Protein AF-A0A921LNQ7-F1 (afdb_monomer_lite)

Structure (mmCIF, N/CA/C/O backbone):
data_AF-A0A921LNQ7-F1
#
_entry.id   AF-A0A921LNQ7-F1
#
loop_
_atom_site.group_PDB
_atom_site.id
_atom_site.type_symbol
_atom_site.label_atom_id
_atom_site.label_alt_id
_atom_site.label_comp_id
_atom_site.label_asym_id
_atom_site.label_entity_id
_atom_site.label_seq_id
_atom_site.pdbx_PDB_ins_code
_atom_site.Cartn_x
_atom_site.Cartn_y
_atom_site.Cartn_z
_atom_site.occupancy
_atom_site.B_iso_or_equiv
_atom_site.auth_seq_id
_atom_site.auth_comp_id
_atom_site.auth_asym_id
_atom_site.auth_atom_id
_atom_site.pdbx_PDB_model_num
ATOM 1 N N . MET A 1 1 ? -36.466 9.152 52.713 1.00 54.81 1 MET A N 1
ATOM 2 C CA . MET A 1 1 ? -35.507 8.172 52.145 1.00 54.81 1 MET A CA 1
ATOM 3 C C . MET A 1 1 ? -34.593 7.676 53.253 1.00 54.81 1 MET A C 1
ATOM 5 O O . MET A 1 1 ? -34.079 8.506 53.996 1.00 54.81 1 MET A O 1
ATOM 9 N N . LYS A 1 2 ? -34.436 6.355 53.410 1.00 67.19 2 LYS A N 1
ATOM 10 C CA . LYS A 1 2 ? -33.646 5.758 54.504 1.00 67.19 2 LYS A CA 1
ATOM 11 C C . LYS A 1 2 ? -32.152 6.048 54.297 1.00 67.19 2 LYS A C 1
ATOM 13 O O . LYS A 1 2 ? -31.680 6.028 53.164 1.00 67.19 2 LYS A O 1
ATOM 18 N N . PHE A 1 3 ? -31.414 6.303 55.378 1.00 70.31 3 PHE A N 1
ATOM 19 C CA . PHE A 1 3 ? -29.976 6.625 55.367 1.00 70.31 3 PHE A CA 1
ATOM 20 C C . PHE A 1 3 ? -29.151 5.609 54.553 1.00 70.31 3 PHE A C 1
ATOM 22 O O . PHE A 1 3 ? -28.298 5.985 53.754 1.00 70.31 3 PHE A O 1
ATOM 29 N N . SER A 1 4 ? -29.519 4.330 54.639 1.00 65.12 4 SER A N 1
ATOM 30 C CA . SER A 1 4 ? -28.916 3.220 53.894 1.00 65.12 4 SER A CA 1
ATOM 31 C C . SER A 1 4 ? -29.023 3.355 52.368 1.00 65.12 4 SER A C 1
ATOM 33 O O . SER A 1 4 ? -28.102 2.964 51.659 1.00 65.12 4 SER A O 1
ATOM 35 N N . GLN A 1 5 ? -30.102 3.953 51.842 1.00 66.56 5 GLN A N 1
ATOM 36 C CA . GLN A 1 5 ? -30.241 4.202 50.399 1.00 66.56 5 GLN A CA 1
ATOM 37 C C . GLN A 1 5 ? -29.308 5.316 49.917 1.00 66.56 5 GLN A C 1
ATOM 39 O O . GLN A 1 5 ? -28.793 5.227 48.810 1.00 66.56 5 GLN A O 1
ATOM 44 N N . LYS A 1 6 ? -29.054 6.343 50.740 1.00 68.69 6 LYS A N 1
ATOM 45 C CA . LYS A 1 6 ? -28.120 7.424 50.383 1.00 68.69 6 LYS A CA 1
ATOM 46 C C . LYS A 1 6 ? -26.678 6.919 50.324 1.00 68.69 6 LYS A C 1
ATOM 48 O O . LYS A 1 6 ? -25.952 7.277 49.407 1.00 68.69 6 LYS A O 1
ATOM 53 N N . VAL A 1 7 ? -26.295 6.054 51.263 1.00 69.94 7 VAL A N 1
ATOM 54 C CA . VAL A 1 7 ? -24.951 5.457 51.315 1.00 69.94 7 VAL A CA 1
ATOM 55 C C . VAL A 1 7 ? -24.730 4.481 50.158 1.00 69.94 7 VAL A C 1
ATOM 57 O O . VAL A 1 7 ? -23.703 4.555 49.492 1.00 69.94 7 VAL A O 1
ATOM 60 N N . ALA A 1 8 ? -25.707 3.622 49.851 1.00 71.56 8 ALA A N 1
ATOM 61 C CA . ALA A 1 8 ? -25.610 2.714 48.707 1.00 71.56 8 ALA A CA 1
ATOM 62 C C . ALA A 1 8 ? -25.466 3.480 47.381 1.00 71.56 8 ALA A C 1
ATOM 64 O O . ALA A 1 8 ? -24.616 3.153 46.557 1.00 71.56 8 ALA A O 1
ATOM 65 N N . LEU A 1 9 ? -26.246 4.548 47.201 1.00 70.12 9 LEU A N 1
ATOM 66 C CA . LEU A 1 9 ? -26.211 5.361 45.988 1.00 70.12 9 LEU A CA 1
ATOM 67 C C . LEU A 1 9 ? -24.894 6.149 45.865 1.00 70.12 9 LEU A C 1
ATOM 69 O O . LEU A 1 9 ? -24.364 6.260 44.766 1.00 70.12 9 LEU A O 1
ATOM 73 N N . ALA A 1 10 ? -24.317 6.603 46.983 1.00 74.38 10 ALA A N 1
ATOM 74 C CA . ALA A 1 10 ? -23.019 7.282 47.015 1.00 74.38 10 ALA A CA 1
ATOM 75 C C . ALA A 1 10 ? -21.826 6.373 46.666 1.00 74.38 10 ALA A C 1
ATOM 77 O O . ALA A 1 10 ? -20.802 6.878 46.222 1.00 74.38 10 ALA A O 1
ATOM 78 N N . ILE A 1 11 ? -21.946 5.054 46.849 1.00 73.38 11 ILE A N 1
ATOM 79 C CA . ILE A 1 11 ? -20.873 4.087 46.561 1.00 73.38 11 ILE A CA 1
ATOM 80 C C . ILE A 1 11 ? -21.027 3.483 45.160 1.00 73.38 11 ILE A C 1
ATOM 82 O O . ILE A 1 11 ? -20.045 3.320 44.443 1.00 73.38 11 ILE A O 1
ATOM 86 N N . VAL A 1 12 ? -22.254 3.179 44.731 1.00 74.19 12 VAL A N 1
ATOM 87 C CA . VAL A 1 12 ? -22.507 2.519 43.438 1.00 74.19 12 VAL A CA 1
ATOM 88 C C . VAL A 1 12 ? -22.240 3.454 42.253 1.00 74.19 12 VAL A C 1
ATOM 90 O O . VAL A 1 12 ? -21.644 3.033 41.265 1.00 74.19 12 VAL A O 1
ATOM 93 N N . LEU A 1 13 ? -22.612 4.733 42.353 1.00 71.50 13 LEU A N 1
ATOM 94 C CA . LEU A 1 13 ? -22.389 5.725 41.292 1.00 71.50 13 LEU A CA 1
ATOM 95 C C . LEU A 1 13 ? -20.915 5.903 40.892 1.00 71.50 13 LEU A C 1
ATOM 97 O O . LEU A 1 13 ? -20.622 5.805 39.698 1.00 71.50 13 LEU A O 1
ATOM 101 N N . PRO A 1 14 ? -19.973 6.139 41.827 1.00 74.19 14 PRO A N 1
ATOM 102 C CA . PRO A 1 14 ? -18.569 6.286 41.463 1.00 74.19 14 PRO A CA 1
ATOM 103 C C . PRO A 1 14 ? -17.980 4.987 40.905 1.00 74.19 14 PRO A C 1
ATOM 105 O O . PRO A 1 14 ? -17.186 5.046 39.971 1.00 74.19 14 PRO A O 1
ATOM 108 N N . VAL A 1 15 ? -18.409 3.816 41.386 1.00 74.69 15 VAL A N 1
ATOM 109 C CA . VAL A 1 15 ? -17.960 2.523 40.841 1.00 74.69 15 VAL A CA 1
ATOM 110 C C . VAL A 1 15 ? -18.430 2.337 39.394 1.00 74.69 15 VAL A C 1
ATOM 112 O O . VAL A 1 15 ? -17.628 1.982 38.532 1.00 74.69 15 VAL A O 1
ATOM 115 N N . CYS A 1 16 ? -19.694 2.644 39.086 1.00 73.38 16 CYS A N 1
ATOM 116 C CA . CYS A 1 16 ? -20.207 2.586 37.715 1.00 73.38 16 CYS A CA 1
ATOM 117 C C . CYS A 1 16 ? -19.509 3.587 36.782 1.00 73.38 16 CYS A C 1
ATOM 119 O O . CYS A 1 16 ? -19.237 3.256 35.626 1.00 73.38 16 CYS A O 1
ATOM 121 N N . LEU A 1 17 ? -19.179 4.785 37.273 1.00 72.19 17 LEU A N 1
ATOM 122 C CA . LEU A 1 17 ? -18.425 5.783 36.509 1.00 72.19 17 LEU A CA 1
ATOM 123 C C . LEU A 1 17 ? -16.999 5.310 36.212 1.00 72.19 17 LEU A C 1
ATOM 125 O O . LEU A 1 17 ? -16.571 5.362 35.062 1.00 72.19 17 LEU A O 1
ATOM 129 N N . VAL A 1 18 ? -16.286 4.789 37.212 1.00 73.31 18 VAL A N 1
ATOM 130 C CA . VAL A 1 18 ? -14.920 4.268 37.042 1.00 73.31 18 VAL A CA 1
ATOM 131 C C . VAL A 1 18 ? -14.899 3.092 36.063 1.00 73.31 18 VAL A C 1
ATOM 133 O O . VAL A 1 18 ? -14.036 3.043 35.186 1.00 73.31 18 VAL A O 1
ATOM 136 N N . LEU A 1 19 ? -15.867 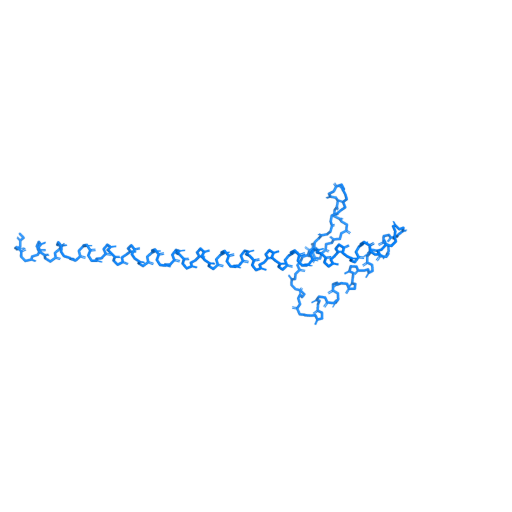2.175 36.146 1.00 69.38 19 LEU A N 1
ATOM 137 C CA . LEU A 1 19 ? -15.982 1.049 35.212 1.00 69.38 19 LEU A CA 1
ATOM 138 C C . LEU A 1 19 ? -16.321 1.505 33.783 1.00 69.38 19 LEU A C 1
ATOM 140 O O . LEU A 1 19 ? -15.757 0.985 32.824 1.00 69.38 19 LEU A O 1
ATOM 144 N N . SER A 1 20 ? -17.175 2.519 33.627 1.00 68.19 20 SER A N 1
ATOM 145 C CA . SER A 1 20 ? -17.530 3.056 32.305 1.00 68.19 20 SER A CA 1
ATOM 146 C C . SER A 1 20 ? -16.356 3.788 31.646 1.00 68.19 20 SER A C 1
ATOM 148 O O . SER A 1 20 ? -16.077 3.585 30.464 1.00 68.19 20 SER A O 1
ATOM 150 N N . VAL A 1 21 ? -15.629 4.611 32.409 1.00 69.75 21 VAL A N 1
ATOM 151 C CA . VAL A 1 21 ? -14.468 5.374 31.916 1.00 69.75 21 VAL A CA 1
ATOM 152 C C . VAL A 1 21 ? -13.283 4.453 31.615 1.00 69.75 21 VAL A C 1
ATOM 154 O O . VAL A 1 21 ? -12.625 4.606 30.590 1.00 69.75 21 VAL A O 1
ATOM 157 N N . SER A 1 22 ? -13.021 3.454 32.462 1.00 68.19 22 SER A N 1
ATOM 158 C CA . SER A 1 22 ? -11.922 2.504 32.233 1.00 68.19 22 SER A CA 1
ATOM 159 C C . SER A 1 22 ? -12.178 1.581 31.037 1.00 68.19 22 SER A C 1
ATOM 161 O O . SER A 1 22 ? -11.274 1.372 30.225 1.00 68.19 22 SER A O 1
ATOM 163 N N . GLY A 1 23 ? -13.411 1.089 30.875 1.00 67.50 23 GLY A N 1
ATOM 164 C CA . GLY A 1 23 ? -13.796 0.271 29.724 1.00 67.50 23 GLY A CA 1
ATOM 165 C C . GLY A 1 23 ? -13.698 1.037 28.404 1.00 67.50 23 GLY A C 1
ATOM 166 O O . GLY A 1 23 ? -13.085 0.557 27.452 1.00 67.50 23 GLY A O 1
ATOM 167 N N . THR A 1 24 ? -14.222 2.265 28.356 1.00 70.00 24 THR A N 1
ATOM 168 C CA . THR A 1 24 ? -14.153 3.113 27.151 1.00 70.00 24 THR A CA 1
ATOM 169 C C . THR A 1 24 ? -12.722 3.511 26.792 1.00 70.00 24 THR A C 1
ATOM 171 O O . THR A 1 24 ? -12.347 3.444 25.621 1.00 70.00 24 THR A O 1
ATOM 174 N N . TRP A 1 25 ? -11.887 3.840 27.781 1.00 67.69 25 TRP A N 1
ATOM 175 C CA . TRP A 1 25 ? -10.476 4.164 27.557 1.00 67.69 25 TRP A CA 1
ATOM 176 C C . TRP A 1 25 ? -9.676 2.977 27.002 1.00 67.69 25 TRP A C 1
ATOM 178 O O . TRP A 1 25 ? -8.859 3.137 26.092 1.00 67.69 25 TRP A O 1
ATOM 188 N N . SER A 1 26 ? -9.918 1.769 27.520 1.00 70.06 26 SER A N 1
ATOM 189 C CA . SER A 1 26 ? -9.243 0.547 27.064 1.00 70.06 26 SER A CA 1
ATOM 190 C C . SER A 1 26 ? -9.596 0.193 25.616 1.00 70.06 26 SER A C 1
ATOM 192 O O . SER A 1 26 ? -8.702 -0.109 24.818 1.00 70.06 26 SER A O 1
ATOM 194 N N . VAL A 1 27 ? -10.877 0.300 25.250 1.00 68.19 27 VAL A N 1
ATOM 195 C CA . VAL A 1 27 ? -11.342 0.064 23.875 1.00 68.19 27 VAL A CA 1
ATOM 196 C C . VAL A 1 27 ? -10.763 1.108 22.924 1.00 68.19 27 VAL A C 1
ATOM 198 O O . VAL A 1 27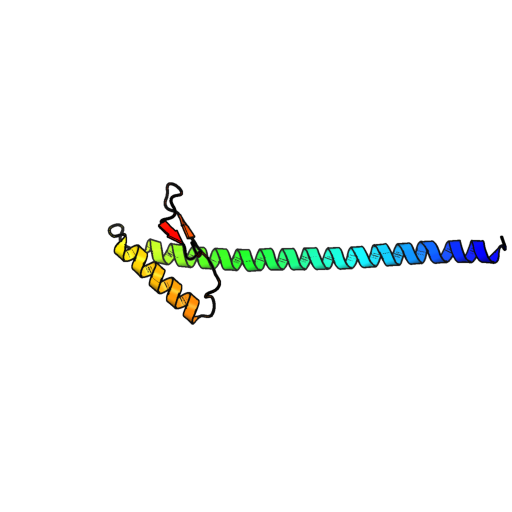 ? -10.241 0.747 21.873 1.00 68.19 27 VAL A O 1
ATOM 201 N N . HIS A 1 28 ? -10.774 2.386 23.311 1.00 70.38 28 HIS A N 1
ATOM 202 C CA . HIS A 1 28 ? -10.238 3.460 22.479 1.00 70.38 28 HIS A CA 1
ATOM 203 C C . HIS A 1 28 ? -8.741 3.281 22.195 1.00 70.38 28 HIS A C 1
ATOM 205 O O . HIS A 1 28 ? -8.320 3.342 21.043 1.00 70.38 28 HIS A O 1
ATOM 211 N N . ARG A 1 29 ? -7.936 2.975 23.222 1.00 72.00 29 ARG A N 1
ATOM 212 C CA . ARG A 1 29 ? -6.494 2.746 23.053 1.00 72.00 29 ARG A CA 1
ATOM 213 C C . ARG A 1 29 ? -6.193 1.541 22.162 1.00 72.00 29 ARG A C 1
ATOM 215 O O . ARG A 1 29 ? -5.256 1.594 21.372 1.00 72.00 29 ARG A O 1
ATOM 222 N N . SER A 1 30 ? -6.971 0.469 22.298 1.00 66.56 30 SER A N 1
ATOM 223 C CA . SER A 1 30 ? -6.807 -0.731 21.470 1.00 66.56 30 SER A CA 1
ATOM 224 C C . SER A 1 30 ? -7.162 -0.435 20.015 1.00 66.56 30 SER A C 1
ATOM 226 O O . SER A 1 30 ? -6.394 -0.764 19.122 1.00 66.56 30 SER A O 1
ATOM 228 N N . PHE A 1 31 ? -8.266 0.276 19.781 1.00 72.00 31 PHE A N 1
ATOM 229 C CA . PHE A 1 31 ? -8.700 0.653 18.439 1.00 72.00 31 PHE A CA 1
ATOM 230 C C . PHE A 1 31 ? -7.703 1.581 17.736 1.00 72.00 31 PHE A C 1
ATOM 232 O O . PHE A 1 31 ? -7.353 1.338 16.589 1.00 72.00 31 PHE A O 1
ATOM 239 N N . VAL A 1 32 ? -7.201 2.613 18.425 1.00 75.38 32 VAL A N 1
ATOM 240 C CA . VAL A 1 32 ? -6.195 3.532 17.862 1.00 75.38 32 VAL A CA 1
ATOM 241 C C . VAL A 1 32 ? -4.902 2.791 17.526 1.00 75.38 32 VAL A C 1
ATOM 243 O O . VAL A 1 32 ? -4.337 3.016 16.462 1.00 75.38 32 VAL A O 1
ATOM 246 N N . ARG A 1 33 ? -4.461 1.870 18.390 1.00 74.62 33 ARG A N 1
ATOM 247 C CA . ARG A 1 33 ? -3.259 1.067 18.148 1.00 74.62 33 ARG A CA 1
ATOM 248 C C . ARG A 1 33 ? -3.415 0.145 16.940 1.00 74.62 33 ARG A C 1
ATOM 250 O O . ARG A 1 33 ? -2.510 0.085 16.121 1.00 74.62 33 ARG A O 1
ATOM 257 N N . GLU A 1 34 ? -4.538 -0.557 16.821 1.00 71.56 34 GLU A N 1
ATOM 258 C CA . GLU A 1 34 ? -4.811 -1.410 15.655 1.00 71.56 34 GLU A CA 1
ATOM 259 C C . GLU A 1 34 ? -4.917 -0.582 14.369 1.00 71.56 34 GLU A C 1
ATOM 261 O O . GLU A 1 34 ? -4.406 -0.984 13.328 1.00 71.56 34 GLU A O 1
ATOM 266 N N . LEU A 1 35 ? -5.513 0.612 14.444 1.00 74.50 35 LEU A N 1
ATOM 267 C CA . LEU A 1 35 ? -5.599 1.528 13.310 1.00 74.50 35 LEU A CA 1
ATOM 268 C C . LEU A 1 35 ? -4.214 2.032 12.876 1.00 74.50 35 LEU A C 1
ATOM 270 O O . LEU A 1 35 ? -3.934 2.103 11.683 1.00 74.50 35 LEU A O 1
ATOM 274 N N . GLU A 1 36 ? -3.340 2.349 13.830 1.00 76.88 36 GLU A N 1
ATOM 275 C CA . GLU A 1 36 ? -1.961 2.769 13.571 1.00 76.88 36 GLU A CA 1
ATOM 276 C C . GLU A 1 36 ? -1.119 1.628 12.984 1.00 76.88 36 GLU A C 1
ATOM 278 O O . GLU A 1 36 ? -0.418 1.833 11.995 1.00 76.88 36 GLU A O 1
ATOM 283 N N . VAL A 1 37 ? -1.244 0.410 13.520 1.00 74.12 37 VAL A N 1
ATOM 284 C CA . VAL A 1 37 ? -0.570 -0.786 12.987 1.00 74.12 37 VAL A CA 1
ATOM 285 C C . VAL A 1 37 ? -1.064 -1.108 11.579 1.00 74.12 37 VAL A C 1
ATOM 287 O O . VAL A 1 37 ? -0.249 -1.378 10.696 1.00 74.12 37 VAL A O 1
ATOM 290 N N . ALA A 1 38 ? -2.373 -1.034 11.330 1.00 67.06 38 ALA A N 1
ATOM 291 C CA . ALA A 1 38 ? -2.931 -1.212 9.996 1.00 67.06 38 ALA A CA 1
ATOM 292 C C . ALA A 1 38 ? -2.403 -0.137 9.033 1.00 67.06 38 ALA A C 1
ATOM 294 O O . ALA A 1 38 ? -1.930 -0.469 7.949 1.00 67.06 38 ALA A O 1
ATOM 295 N N . ALA A 1 39 ? -2.406 1.137 9.433 1.00 69.31 39 ALA A N 1
ATOM 296 C CA . ALA A 1 39 ? -1.890 2.230 8.612 1.00 69.31 39 ALA A CA 1
ATOM 297 C C . ALA A 1 39 ? -0.394 2.062 8.284 1.00 69.31 39 ALA A C 1
ATOM 299 O O . ALA A 1 39 ? 0.006 2.244 7.133 1.00 69.31 39 ALA A O 1
ATOM 300 N N . GLN A 1 40 ? 0.429 1.656 9.254 1.00 73.44 40 GLN A N 1
ATOM 301 C CA . GLN A 1 40 ? 1.854 1.391 9.038 1.00 73.44 40 GLN A CA 1
ATOM 302 C C . GLN A 1 40 ? 2.061 0.196 8.104 1.00 73.44 40 GLN A C 1
ATOM 304 O O . GLN A 1 40 ? 2.724 0.328 7.081 1.00 73.44 40 GLN A O 1
ATOM 309 N N . THR A 1 41 ? 1.400 -0.929 8.371 1.00 70.31 41 THR A N 1
ATOM 310 C CA . THR A 1 41 ? 1.546 -2.152 7.564 1.00 70.31 41 THR A CA 1
ATOM 311 C C . THR A 1 41 ? 1.091 -1.936 6.117 1.00 70.31 41 THR A C 1
ATOM 313 O O . THR A 1 41 ? 1.754 -2.369 5.175 1.00 70.31 41 THR A O 1
ATOM 316 N N . HIS A 1 42 ? -0.026 -1.230 5.914 1.00 69.06 42 HIS A N 1
ATOM 317 C CA . HIS A 1 42 ? -0.520 -0.914 4.575 1.00 69.06 42 HIS A CA 1
ATOM 318 C C . HIS A 1 42 ? 0.353 0.117 3.855 1.00 69.06 42 HIS A C 1
ATOM 320 O O . HIS A 1 42 ? 0.543 -0.010 2.647 1.00 69.06 42 HIS A O 1
ATOM 326 N N . SER A 1 43 ? 0.916 1.099 4.565 1.00 70.50 43 SER A N 1
ATOM 327 C CA . SER A 1 43 ? 1.808 2.087 3.946 1.00 70.50 43 SER A CA 1
ATOM 328 C C . SER A 1 43 ? 3.153 1.483 3.537 1.00 70.50 43 SER A C 1
ATOM 330 O O . SER A 1 43 ? 3.623 1.763 2.436 1.00 70.50 43 SER A O 1
ATOM 332 N N . GLU A 1 44 ? 3.736 0.593 4.344 1.00 73.81 44 GLU A N 1
ATOM 333 C CA . GLU A 1 44 ? 4.947 -0.150 3.977 1.00 73.81 44 GLU A CA 1
ATOM 334 C C . GLU A 1 44 ? 4.713 -1.047 2.758 1.00 73.81 44 GLU A C 1
ATOM 336 O O . GLU A 1 44 ? 5.496 -1.017 1.805 1.00 73.81 44 GLU A O 1
ATOM 341 N N . ALA A 1 45 ? 3.607 -1.798 2.743 1.00 71.88 45 ALA A N 1
ATOM 342 C CA . ALA A 1 45 ? 3.236 -2.632 1.602 1.00 71.88 45 ALA A CA 1
ATOM 343 C C . ALA A 1 45 ? 3.028 -1.797 0.326 1.00 71.88 45 ALA A C 1
ATOM 345 O O . ALA A 1 45 ? 3.504 -2.171 -0.747 1.00 71.88 45 ALA A O 1
ATOM 346 N N . GLN A 1 46 ? 2.379 -0.636 0.449 1.00 71.44 46 GLN A N 1
ATOM 347 C CA . GLN A 1 46 ? 2.164 0.283 -0.666 1.00 71.44 46 GLN A CA 1
ATOM 348 C C . GLN A 1 46 ? 3.481 0.885 -1.180 1.00 71.44 46 GLN A C 1
ATOM 350 O O . GLN A 1 46 ? 3.669 0.999 -2.391 1.00 71.44 46 GLN A O 1
ATOM 355 N N . MET A 1 47 ? 4.414 1.241 -0.290 1.00 76.69 47 MET A N 1
ATOM 356 C CA . MET A 1 47 ? 5.740 1.727 -0.689 1.00 76.69 47 MET A CA 1
ATOM 357 C C . MET A 1 47 ? 6.547 0.647 -1.410 1.00 76.69 47 MET A C 1
ATOM 359 O O . MET A 1 47 ? 7.147 0.929 -2.443 1.00 76.69 47 MET A O 1
ATOM 363 N N . GLN A 1 48 ? 6.527 -0.595 -0.922 1.00 79.44 48 GLN A N 1
ATOM 364 C CA . GLN A 1 48 ? 7.192 -1.712 -1.598 1.00 79.44 48 GLN A CA 1
ATOM 365 C C . GLN A 1 48 ? 6.621 -1.945 -2.998 1.00 79.44 48 GLN A C 1
ATOM 367 O O . GLN A 1 48 ? 7.384 -2.058 -3.956 1.00 79.44 48 GLN A O 1
ATOM 372 N N . GLN A 1 49 ? 5.293 -1.951 -3.137 1.00 75.44 49 GLN A N 1
ATOM 373 C CA . GLN A 1 49 ? 4.640 -2.067 -4.443 1.00 75.44 49 GLN A CA 1
ATOM 374 C C . GLN A 1 49 ? 5.050 -0.928 -5.379 1.00 75.44 49 GLN A C 1
ATOM 376 O O . GLN A 1 49 ? 5.425 -1.173 -6.527 1.00 75.44 49 GLN A O 1
ATOM 381 N N . ARG A 1 50 ? 5.077 0.308 -4.874 1.00 75.62 50 ARG A N 1
ATOM 382 C CA . ARG A 1 50 ? 5.534 1.467 -5.640 1.00 75.62 50 ARG A CA 1
ATOM 383 C C . ARG A 1 50 ? 6.974 1.304 -6.128 1.00 75.62 50 ARG A C 1
ATOM 385 O O . ARG A 1 50 ? 7.209 1.477 -7.316 1.00 75.62 50 ARG A O 1
ATOM 392 N N . TYR A 1 51 ? 7.909 0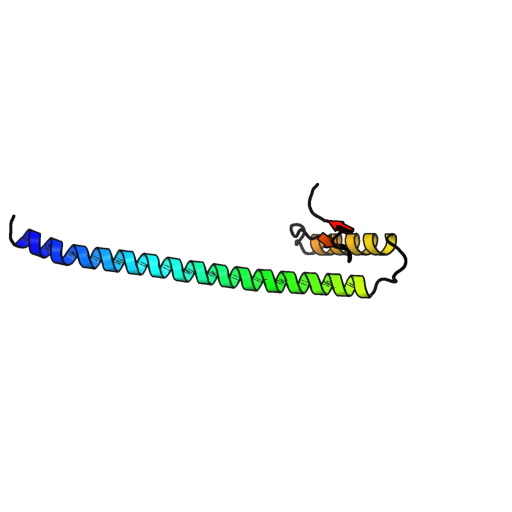.909 -5.265 1.00 80.50 51 TYR A N 1
ATOM 393 C CA . TYR A 1 51 ? 9.302 0.705 -5.672 1.00 80.50 51 TYR A CA 1
ATOM 394 C C . TYR A 1 51 ? 9.461 -0.417 -6.699 1.00 80.50 51 TYR A C 1
ATOM 396 O O . TYR A 1 51 ? 10.272 -0.290 -7.613 1.00 80.50 51 TYR A O 1
ATOM 404 N N . THR A 1 52 ? 8.681 -1.499 -6.595 1.00 80.62 52 THR A N 1
ATOM 405 C CA . THR A 1 52 ? 8.712 -2.565 -7.609 1.00 80.62 52 THR A CA 1
ATOM 406 C C . THR A 1 52 ? 8.232 -2.075 -8.972 1.00 80.62 52 THR A C 1
ATOM 408 O O . THR A 1 52 ? 8.860 -2.387 -9.980 1.00 80.62 52 THR A O 1
ATOM 411 N N . LEU A 1 53 ? 7.170 -1.264 -9.008 1.00 77.50 53 LEU A N 1
ATOM 412 C CA . LEU A 1 53 ? 6.662 -0.670 -10.243 1.00 77.50 53 LEU A CA 1
ATOM 413 C C . LEU A 1 53 ? 7.644 0.356 -10.818 1.00 77.50 53 LEU A C 1
ATOM 415 O O . LEU A 1 53 ? 7.934 0.312 -12.007 1.00 77.50 53 LEU A O 1
ATOM 419 N N . GLU A 1 54 ? 8.205 1.231 -9.981 1.00 76.75 54 GLU A N 1
ATOM 420 C CA . GLU A 1 54 ? 9.226 2.202 -10.396 1.00 76.75 54 GLU A CA 1
ATOM 421 C C . GLU A 1 54 ? 10.472 1.502 -10.960 1.00 76.75 54 GLU A C 1
ATOM 423 O O . GLU A 1 54 ? 10.981 1.919 -11.995 1.00 76.75 54 GLU A O 1
ATOM 428 N N . ALA A 1 55 ? 10.930 0.403 -10.351 1.00 79.56 55 ALA A N 1
ATOM 429 C CA . ALA A 1 55 ? 12.066 -0.372 -10.851 1.00 79.56 55 ALA A CA 1
ATOM 430 C C . ALA A 1 55 ? 11.779 -1.053 -12.201 1.00 79.56 55 ALA A C 1
ATOM 432 O O . ALA A 1 55 ? 12.644 -1.067 -13.076 1.00 79.56 55 ALA A O 1
ATOM 433 N N . LEU A 1 56 ? 10.570 -1.598 -12.385 1.00 76.12 56 LEU A N 1
ATOM 434 C CA . LEU A 1 56 ? 10.141 -2.189 -13.658 1.00 76.12 56 LEU A CA 1
ATOM 435 C C . LEU A 1 56 ? 10.054 -1.140 -14.772 1.00 76.12 56 LEU A C 1
ATOM 437 O O . LEU A 1 56 ? 10.431 -1.419 -15.907 1.00 76.12 56 LEU A O 1
ATOM 441 N N . LEU A 1 57 ? 9.580 0.062 -14.442 1.00 74.62 57 LEU A N 1
ATOM 442 C CA . LEU A 1 57 ? 9.442 1.168 -15.387 1.00 74.62 57 LEU A CA 1
ATOM 443 C C . LEU A 1 57 ? 10.784 1.829 -15.717 1.00 74.62 57 LEU A C 1
ATOM 445 O O . LEU A 1 57 ? 11.016 2.162 -16.870 1.00 74.62 57 LEU A O 1
ATOM 449 N N . ALA A 1 58 ? 11.693 1.961 -14.748 1.00 71.31 58 ALA A N 1
ATOM 450 C CA . ALA A 1 58 ? 13.024 2.533 -14.963 1.00 71.31 58 ALA A CA 1
ATOM 451 C C . ALA A 1 58 ? 13.914 1.681 -15.888 1.00 71.31 58 ALA A C 1
ATOM 453 O O . ALA A 1 58 ? 14.873 2.194 -16.461 1.00 71.31 58 ALA A O 1
ATOM 454 N N . GLY A 1 59 ? 13.623 0.382 -16.015 1.00 65.38 59 GLY A N 1
ATOM 455 C CA . GLY A 1 59 ? 14.306 -0.525 -16.940 1.00 65.38 59 GLY A CA 1
ATOM 456 C C . GLY A 1 59 ? 13.690 -0.589 -18.341 1.00 65.38 59 GLY A C 1
ATOM 457 O O . GLY A 1 59 ? 14.232 -1.290 -19.195 1.00 65.38 59 GLY A O 1
ATOM 458 N N . ALA A 1 60 ? 12.565 0.090 -18.584 1.00 65.19 60 ALA A N 1
ATOM 459 C CA . ALA A 1 60 ? 11.928 0.126 -19.894 1.00 65.19 60 ALA A CA 1
ATOM 460 C C . ALA A 1 60 ? 12.585 1.207 -20.766 1.00 65.19 60 ALA A C 1
ATOM 462 O O . ALA A 1 60 ? 12.715 2.354 -20.349 1.00 65.19 60 ALA A O 1
ATOM 463 N N . GLU A 1 61 ? 13.004 0.844 -21.980 1.00 61.56 61 GLU A N 1
ATOM 464 C CA . GLU A 1 61 ? 13.450 1.824 -22.973 1.00 61.56 61 GLU A CA 1
ATOM 465 C C . GLU A 1 61 ? 12.279 2.748 -23.352 1.00 61.56 61 GLU A C 1
ATOM 467 O O . GLU A 1 61 ? 11.148 2.288 -23.531 1.00 61.56 61 GLU A O 1
ATOM 472 N N . ASP A 1 62 ? 12.570 4.044 -23.478 1.00 60.88 62 ASP A N 1
ATOM 473 C CA . ASP A 1 62 ? 11.625 5.178 -23.509 1.00 60.88 62 ASP A CA 1
ATOM 474 C C . ASP A 1 62 ? 10.611 5.166 -24.682 1.00 60.88 62 ASP A C 1
ATOM 476 O O . ASP A 1 62 ? 9.724 6.010 -24.763 1.00 60.88 62 ASP A O 1
ATOM 480 N N . ASP A 1 63 ? 10.702 4.201 -25.604 1.00 58.84 63 ASP A N 1
ATOM 481 C CA . ASP A 1 63 ? 10.173 4.360 -26.965 1.00 58.84 63 ASP A CA 1
ATOM 482 C C . ASP A 1 63 ? 9.005 3.445 -27.368 1.00 58.84 63 ASP A C 1
ATOM 484 O O . ASP A 1 63 ? 8.591 3.454 -28.530 1.00 58.84 63 ASP A O 1
ATOM 488 N N . SER A 1 64 ? 8.373 2.689 -26.456 1.00 63.94 64 SER A N 1
ATOM 489 C CA . SER A 1 64 ? 7.059 2.130 -26.815 1.00 63.94 64 SER A CA 1
ATOM 490 C C . SER A 1 64 ? 6.068 1.907 -25.670 1.00 63.94 64 SER A C 1
ATOM 492 O O . SER A 1 64 ? 6.280 1.144 -24.728 1.00 63.94 64 SER A O 1
ATOM 494 N N . ILE A 1 65 ? 4.880 2.493 -25.852 1.00 66.56 65 ILE A N 1
ATOM 495 C CA . ILE A 1 65 ? 3.654 2.223 -25.081 1.00 66.56 65 ILE A CA 1
ATOM 496 C C . ILE A 1 65 ? 3.340 0.711 -25.052 1.00 66.56 65 ILE A C 1
ATOM 498 O O . ILE A 1 65 ? 2.783 0.203 -24.079 1.00 66.56 65 ILE A O 1
ATOM 502 N N . GLY A 1 66 ? 3.731 -0.026 -26.101 1.00 68.50 66 GLY A N 1
ATOM 503 C CA . GLY A 1 66 ? 3.598 -1.482 -26.176 1.00 68.50 66 GLY A CA 1
ATOM 504 C C . GLY A 1 66 ? 4.429 -2.219 -25.121 1.00 68.50 66 GLY A C 1
ATOM 505 O O . GLY A 1 66 ? 3.897 -3.097 -24.439 1.00 68.50 66 GLY A O 1
ATOM 506 N N . THR A 1 67 ? 5.694 -1.829 -24.927 1.00 76.19 67 THR A N 1
ATOM 507 C CA . THR A 1 67 ? 6.554 -2.392 -23.874 1.00 76.19 67 THR A CA 1
ATOM 508 C C . THR A 1 67 ? 5.974 -2.106 -22.488 1.00 76.19 67 THR A C 1
ATOM 510 O O . THR A 1 67 ? 5.844 -3.031 -21.686 1.00 76.19 67 THR A O 1
ATOM 513 N N . PHE A 1 68 ? 5.515 -0.875 -22.237 1.00 79.12 68 PHE A N 1
ATOM 514 C CA . PHE A 1 68 ? 4.864 -0.491 -20.977 1.00 79.12 68 PHE A CA 1
ATOM 515 C C . PHE A 1 68 ? 3.648 -1.372 -20.649 1.00 79.12 68 PHE A C 1
ATOM 517 O O . PHE A 1 68 ? 3.579 -1.962 -19.571 1.00 79.12 68 PHE A O 1
ATOM 524 N N . LEU A 1 69 ? 2.711 -1.523 -21.592 1.00 79.06 69 LEU A N 1
ATOM 525 C CA . LEU A 1 69 ? 1.514 -2.344 -21.386 1.00 79.06 69 LEU A CA 1
ATOM 526 C C . LEU A 1 69 ? 1.861 -3.817 -21.133 1.00 79.06 69 LEU A C 1
ATOM 528 O O . LEU A 1 69 ? 1.263 -4.443 -20.259 1.00 79.06 69 LEU A O 1
ATOM 532 N N . SER A 1 70 ? 2.847 -4.362 -21.854 1.00 82.50 70 SER A N 1
ATOM 533 C CA . SER A 1 70 ? 3.276 -5.752 -21.668 1.00 82.50 70 SER A CA 1
ATOM 534 C C . SER A 1 70 ? 3.890 -6.005 -20.285 1.00 82.50 70 SER A C 1
ATOM 536 O O . SER A 1 70 ? 3.580 -7.016 -19.655 1.00 82.50 70 SER A O 1
ATOM 538 N N . LEU A 1 71 ? 4.688 -5.063 -19.769 1.00 82.50 71 LEU A N 1
ATOM 539 C CA . LEU A 1 71 ? 5.263 -5.135 -18.424 1.00 82.50 71 LEU A CA 1
ATOM 540 C C . LEU A 1 71 ? 4.174 -5.076 -17.349 1.00 82.50 71 LEU A C 1
ATOM 542 O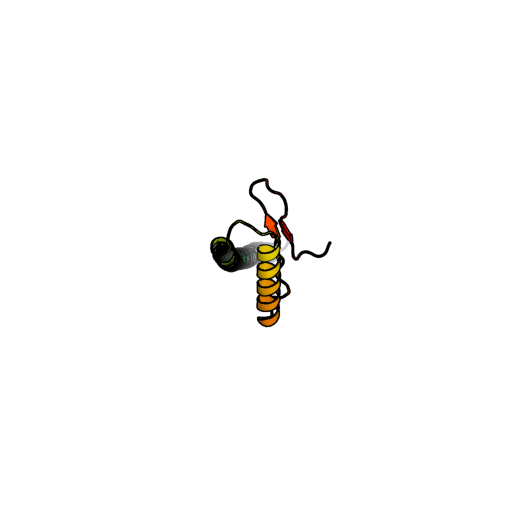 O . LEU A 1 71 ? 4.233 -5.823 -16.373 1.00 82.50 71 LEU A O 1
ATOM 546 N N . MET A 1 72 ? 3.151 -4.240 -17.541 1.00 84.12 72 MET A N 1
ATOM 547 C CA . MET A 1 72 ? 2.040 -4.135 -16.591 1.00 84.12 72 MET A CA 1
ATOM 548 C C . MET A 1 72 ? 1.168 -5.389 -16.559 1.00 84.12 72 MET A C 1
ATOM 550 O O . MET A 1 72 ? 0.806 -5.850 -15.478 1.00 84.12 72 MET A O 1
ATOM 554 N N . GLN A 1 73 ? 0.907 -6.000 -17.716 1.00 83.31 73 GLN A N 1
ATOM 555 C CA . GLN A 1 73 ? 0.204 -7.284 -17.788 1.00 83.31 73 GLN A CA 1
ATOM 556 C C . GLN A 1 73 ? 0.997 -8.417 -17.123 1.00 83.31 73 GLN A C 1
ATOM 558 O O . GLN A 1 73 ? 0.419 -9.249 -16.424 1.00 83.31 73 GLN A O 1
ATOM 563 N N . GLN A 1 74 ? 2.322 -8.449 -17.302 1.00 85.00 74 GLN A N 1
ATOM 564 C CA . GLN A 1 74 ? 3.185 -9.427 -16.633 1.00 85.00 74 GLN A CA 1
ATOM 565 C C . GLN A 1 74 ? 3.189 -9.240 -15.113 1.00 85.00 74 GLN A C 1
ATOM 567 O O . GLN A 1 74 ? 3.064 -10.218 -14.376 1.00 85.00 74 GLN A O 1
ATOM 572 N N . TYR A 1 75 ? 3.282 -7.994 -14.647 1.00 83.06 75 TYR 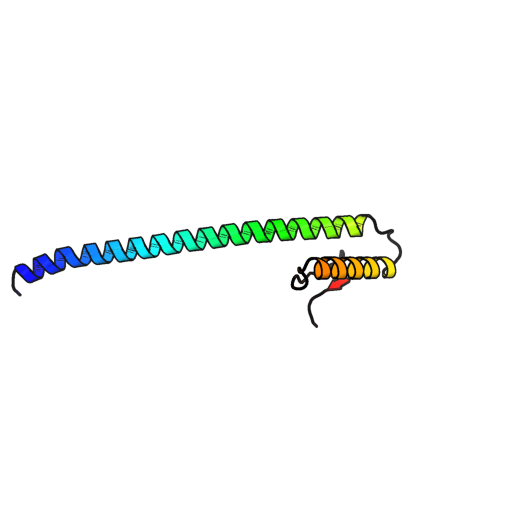A N 1
ATOM 573 C CA . TYR A 1 75 ? 3.209 -7.669 -13.226 1.00 83.06 75 TYR A CA 1
ATOM 574 C C . TYR A 1 75 ? 1.862 -8.077 -12.615 1.00 83.06 75 TYR A C 1
ATOM 576 O O . TYR A 1 75 ? 1.822 -8.699 -11.554 1.00 83.06 75 TYR A O 1
ATOM 584 N N . GLU A 1 76 ? 0.752 -7.802 -13.303 1.00 84.25 76 GLU A N 1
ATOM 585 C CA . GLU A 1 76 ? -0.577 -8.213 -12.853 1.00 84.25 76 GLU A CA 1
ATOM 586 C C . GLU A 1 76 ? -0.701 -9.740 -12.758 1.00 84.25 76 GLU A C 1
ATOM 588 O O . GLU A 1 76 ? -1.153 -10.258 -11.737 1.00 84.25 76 GLU A O 1
ATOM 593 N N . ALA A 1 77 ? -0.246 -10.474 -13.777 1.00 83.56 77 ALA A N 1
ATOM 594 C CA . ALA A 1 77 ? -0.245 -11.935 -13.759 1.00 83.56 77 ALA A CA 1
ATOM 595 C C . ALA A 1 77 ? 0.613 -12.497 -12.608 1.00 83.56 77 ALA A C 1
ATOM 597 O O . ALA A 1 77 ? 0.238 -13.487 -11.975 1.00 83.56 77 ALA A O 1
ATOM 598 N N . GLN A 1 78 ? 1.737 -11.848 -12.293 1.00 83.75 78 GLN A N 1
ATOM 599 C CA . GLN A 1 78 ? 2.594 -12.217 -11.169 1.00 83.75 78 GLN A CA 1
ATOM 600 C C . GLN A 1 78 ? 1.906 -11.971 -9.818 1.00 83.75 78 GLN A C 1
ATOM 602 O O . GLN A 1 78 ? 1.914 -12.852 -8.958 1.00 83.75 78 GLN A O 1
ATOM 607 N N . GLU A 1 79 ? 1.264 -10.818 -9.625 1.00 81.44 79 GLU A N 1
ATOM 608 C CA . GLU A 1 79 ? 0.512 -10.522 -8.400 1.00 81.44 79 GLU A CA 1
ATOM 609 C C . GLU A 1 79 ? -0.704 -11.456 -8.247 1.00 81.44 79 GLU A C 1
ATOM 611 O O . GLU A 1 79 ? -0.993 -11.918 -7.139 1.00 81.44 79 GLU A O 1
ATOM 616 N N . GLN A 1 80 ? -1.379 -11.820 -9.343 1.00 81.38 80 GLN A N 1
ATOM 617 C CA . GLN A 1 80 ? -2.440 -12.833 -9.337 1.00 81.38 80 GLN A CA 1
ATOM 618 C C . GLN A 1 80 ? -1.907 -14.215 -8.926 1.00 81.38 80 GLN A C 1
ATOM 620 O O . GLN A 1 80 ? -2.513 -14.869 -8.075 1.00 81.38 80 GLN A O 1
ATOM 625 N N . ALA A 1 81 ? -0.753 -14.637 -9.455 1.00 82.75 81 ALA A N 1
ATOM 626 C CA . ALA A 1 81 ? -0.109 -15.902 -9.092 1.00 82.75 81 ALA A CA 1
ATOM 627 C C . ALA A 1 81 ? 0.331 -15.950 -7.616 1.00 82.75 81 ALA A C 1
ATOM 629 O O . ALA A 1 81 ? 0.299 -17.009 -6.991 1.00 82.75 81 ALA A O 1
ATOM 630 N N . LEU A 1 82 ? 0.685 -14.800 -7.033 1.00 81.19 82 LEU A N 1
ATOM 631 C CA . LEU A 1 82 ? 1.004 -14.647 -5.609 1.00 81.19 82 LEU A CA 1
ATOM 632 C C . LEU A 1 82 ? -0.243 -14.554 -4.707 1.00 81.19 82 LEU A C 1
ATOM 634 O O . LEU A 1 82 ? -0.115 -14.343 -3.501 1.00 81.19 82 LEU A O 1
ATOM 638 N N . GLY A 1 83 ? -1.451 -14.688 -5.265 1.00 76.88 83 GLY A N 1
ATOM 639 C CA . GLY A 1 83 ? -2.709 -14.583 -4.521 1.00 76.88 83 GLY A CA 1
ATOM 640 C C . GLY A 1 83 ? -3.089 -13.150 -4.132 1.00 76.88 83 GLY A C 1
ATOM 641 O O . GLY A 1 83 ? -4.025 -12.949 -3.359 1.00 76.88 83 GLY A O 1
ATOM 642 N N . LYS A 1 84 ? -2.402 -12.141 -4.680 1.00 69.62 84 LYS A N 1
ATOM 643 C CA . LYS A 1 84 ? -2.630 -10.713 -4.414 1.00 69.62 84 LYS A CA 1
ATOM 644 C C . LYS A 1 84 ? -3.564 -10.041 -5.424 1.00 69.62 84 LYS A C 1
ATOM 646 O O . LYS A 1 84 ? -3.670 -8.816 -5.433 1.00 69.62 84 LYS A O 1
ATOM 651 N N . GLY A 1 85 ? -4.308 -10.817 -6.217 1.00 62.31 85 GLY A N 1
ATOM 652 C CA . GLY A 1 85 ? -5.221 -10.344 -7.274 1.00 62.31 85 GLY A CA 1
ATOM 653 C C . GLY A 1 85 ? -6.385 -9.436 -6.834 1.00 62.31 85 GLY A C 1
ATOM 654 O O . GLY A 1 85 ? -7.263 -9.139 -7.634 1.00 62.31 85 GLY A O 1
ATOM 655 N N . ARG A 1 86 ? -6.425 -9.000 -5.570 1.00 64.06 86 ARG A N 1
ATOM 656 C CA . ARG A 1 86 ? -7.352 -7.983 -5.047 1.00 64.06 86 ARG A CA 1
ATOM 657 C C . ARG A 1 86 ? -6.743 -6.582 -4.967 1.00 64.06 86 ARG A C 1
ATOM 659 O O . ARG A 1 86 ? -7.447 -5.653 -4.584 1.00 64.06 86 ARG A O 1
ATOM 666 N N . THR A 1 87 ? -5.456 -6.426 -5.270 1.00 69.12 87 THR A N 1
ATOM 667 C CA . THR A 1 87 ? -4.787 -5.128 -5.156 1.00 69.12 87 THR A CA 1
ATOM 668 C C . THR A 1 87 ? -5.008 -4.322 -6.424 1.00 69.12 87 THR A C 1
ATOM 670 O O . THR A 1 87 ? -4.489 -4.661 -7.486 1.00 69.12 87 THR A O 1
ATOM 673 N N . TRP A 1 88 ? -5.784 -3.249 -6.308 1.00 77.31 88 TRP A N 1
ATOM 674 C CA . TRP A 1 88 ? -5.953 -2.295 -7.394 1.00 77.31 88 TRP A CA 1
ATOM 675 C C . TRP A 1 88 ? -4.838 -1.264 -7.362 1.00 77.31 88 TRP A C 1
ATOM 677 O O . TRP A 1 88 ? -4.512 -0.719 -6.308 1.00 77.31 88 TRP A O 1
ATOM 687 N N . PHE A 1 89 ? -4.283 -0.965 -8.527 1.00 77.38 89 PHE A N 1
ATOM 688 C CA . PHE A 1 89 ? -3.304 0.092 -8.690 1.00 77.38 89 PHE A CA 1
ATOM 689 C C . PHE A 1 89 ? -3.548 0.822 -10.005 1.00 77.38 89 PHE A C 1
ATOM 691 O O . PHE A 1 89 ? -4.172 0.306 -10.935 1.00 77.38 89 PHE A O 1
ATOM 698 N N . SER A 1 90 ? -3.057 2.052 -10.063 1.00 80.69 90 SER A N 1
ATOM 699 C CA . SER A 1 90 ? -3.098 2.868 -11.261 1.00 80.69 90 SER A CA 1
ATOM 700 C C . SER A 1 90 ? -1.793 3.632 -11.391 1.00 80.69 90 SER A C 1
ATOM 702 O O . SER A 1 90 ? -1.202 4.048 -10.393 1.00 80.69 90 SER A O 1
ATOM 704 N N . ILE A 1 91 ? -1.334 3.771 -12.628 1.00 78.75 91 ILE A N 1
ATOM 705 C CA . ILE A 1 91 ? -0.103 4.468 -12.971 1.00 78.75 91 ILE A CA 1
ATOM 706 C C . ILE A 1 91 ? -0.489 5.755 -13.672 1.00 78.75 91 ILE A C 1
ATOM 708 O O . ILE A 1 91 ? -1.242 5.745 -14.648 1.00 78.75 91 ILE A O 1
ATOM 712 N N . LEU A 1 92 ? 0.035 6.855 -13.146 1.00 78.81 92 LEU A N 1
ATOM 713 C CA . LEU A 1 92 ? -0.177 8.198 -13.657 1.00 78.81 92 LEU A CA 1
ATOM 714 C C . LEU A 1 92 ? 1.056 8.623 -14.454 1.00 78.81 92 LEU A C 1
ATOM 716 O O . LEU A 1 92 ? 2.184 8.398 -14.021 1.00 78.81 92 LEU A O 1
ATOM 720 N N . GLY A 1 93 ? 0.832 9.245 -15.604 1.00 72.56 93 GLY A N 1
ATOM 721 C CA . GLY A 1 93 ? 1.863 9.949 -16.352 1.00 72.56 93 GLY A CA 1
ATOM 722 C C . GLY A 1 93 ? 2.200 11.288 -15.705 1.00 72.56 93 GLY A C 1
ATOM 723 O O . GLY A 1 93 ? 1.509 11.753 -14.796 1.00 72.56 93 GLY A O 1
ATOM 724 N N . GLU A 1 94 ? 3.235 11.951 -16.218 1.00 74.06 94 GLU A N 1
ATOM 725 C CA . GLU A 1 94 ? 3.760 13.211 -15.663 1.00 74.06 94 GLU A CA 1
ATOM 726 C C . GLU A 1 94 ? 2.716 14.337 -15.567 1.00 74.06 94 GLU A C 1
ATOM 728 O O . GLU A 1 94 ? 2.808 15.212 -14.712 1.00 74.06 94 GLU A O 1
ATOM 733 N N . GLN A 1 95 ? 1.689 14.297 -16.418 1.00 76.88 95 GLN A N 1
ATOM 734 C CA . GLN A 1 95 ? 0.608 15.288 -16.467 1.00 76.88 95 GLN A CA 1
ATOM 735 C C . GLN A 1 95 ? -0.611 14.901 -15.608 1.00 76.88 95 GLN A C 1
ATOM 737 O O . GLN A 1 95 ? -1.647 15.559 -15.674 1.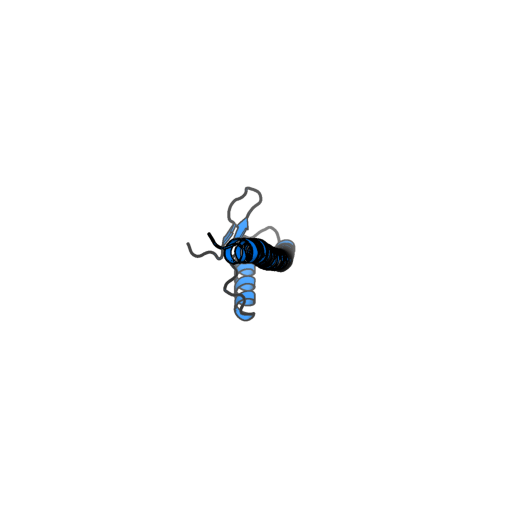00 76.88 95 GLN A O 1
ATOM 742 N N . GLY A 1 96 ? -0.525 13.820 -14.826 1.00 70.81 96 GLY A N 1
ATOM 743 C CA . GLY A 1 96 ? -1.650 13.281 -14.054 1.00 70.81 96 GLY A CA 1
ATOM 744 C C . GLY A 1 96 ? -2.657 12.483 -14.891 1.00 70.81 96 GLY A C 1
ATOM 745 O O . GLY A 1 96 ? -3.751 12.181 -14.420 1.00 70.81 96 GLY A O 1
ATOM 746 N N . THR A 1 97 ? -2.308 12.131 -16.130 1.00 78.88 97 THR A N 1
ATOM 747 C CA . THR A 1 97 ? -3.103 11.243 -16.983 1.00 78.88 97 THR A CA 1
ATOM 748 C C . THR A 1 97 ? -2.966 9.796 -16.518 1.00 78.88 97 THR A C 1
ATOM 750 O O . THR A 1 97 ? -1.864 9.330 -16.250 1.00 78.88 97 THR A O 1
ATOM 753 N N . VAL A 1 98 ? -4.071 9.056 -16.429 1.00 81.12 98 VAL A N 1
ATOM 754 C CA . VAL A 1 98 ? -4.024 7.622 -16.104 1.00 81.12 98 VAL A CA 1
ATOM 755 C C . VAL A 1 98 ? -3.502 6.854 -17.317 1.00 81.12 98 VAL A C 1
ATOM 757 O O . VAL A 1 98 ? -4.166 6.803 -18.349 1.00 81.12 98 VAL A O 1
ATOM 760 N N . LEU A 1 99 ? -2.313 6.264 -17.191 1.00 77.56 99 LEU A N 1
ATOM 761 C CA . LEU A 1 99 ? -1.677 5.441 -18.224 1.00 77.56 99 LEU A CA 1
ATOM 762 C C . LEU A 1 99 ? -2.085 3.967 -18.116 1.00 77.56 99 LEU A C 1
ATOM 764 O O . LEU A 1 99 ? -2.185 3.274 -19.125 1.00 77.56 99 LEU A O 1
ATOM 768 N N . TYR A 1 100 ? -2.327 3.487 -16.894 1.00 81.56 100 TYR A N 1
ATOM 769 C CA . TYR A 1 100 ? -2.773 2.121 -16.614 1.00 81.56 100 TYR A CA 1
ATOM 770 C C . TYR A 1 100 ? -3.650 2.088 -15.363 1.00 81.56 100 TYR A C 1
ATOM 772 O O . TYR A 1 100 ? -3.416 2.846 -14.419 1.00 81.56 100 TYR A O 1
ATOM 780 N N . SER A 1 101 ? -4.648 1.207 -15.334 1.00 82.44 101 SER A N 1
ATOM 781 C CA . SER A 1 101 ? -5.485 0.966 -14.158 1.00 82.44 101 SER A CA 1
ATOM 782 C C . SER A 1 101 ? -5.966 -0.477 -14.144 1.00 82.44 101 SER A C 1
ATOM 784 O O . SER A 1 101 ? -6.472 -0.963 -15.153 1.00 82.44 101 SER A O 1
ATOM 786 N N . THR A 1 102 ? -5.852 -1.130 -12.990 1.00 79.94 102 THR A N 1
ATOM 787 C CA . THR A 1 102 ? -6.462 -2.444 -12.734 1.00 79.94 102 THR A CA 1
ATOM 788 C C . THR A 1 102 ? -7.823 -2.339 -12.044 1.00 79.94 102 THR A C 1
ATOM 790 O O . THR A 1 102 ? -8.425 -3.358 -11.701 1.00 79.94 102 THR A O 1
ATOM 793 N N . MET A 1 103 ? -8.334 -1.120 -11.819 1.00 77.75 103 MET A N 1
ATOM 794 C CA . MET A 1 103 ? -9.699 -0.947 -11.323 1.00 77.75 103 MET A CA 1
ATOM 795 C C . MET A 1 103 ? -10.713 -1.343 -12.404 1.00 77.75 103 MET A C 1
ATOM 797 O O . MET A 1 103 ? -10.542 -0.953 -13.561 1.00 77.75 103 MET A O 1
ATOM 801 N N . PRO A 1 104 ? -11.786 -2.071 -12.046 1.00 68.56 104 PRO A N 1
ATOM 802 C CA . PRO A 1 104 ? -12.892 -2.303 -12.965 1.00 68.56 104 PRO A CA 1
ATOM 803 C C . PRO A 1 104 ? -13.545 -0.962 -13.341 1.00 68.56 104 PRO A C 1
ATOM 805 O O . PRO A 1 104 ? -13.854 -0.162 -12.455 1.00 68.56 104 PRO A O 1
ATOM 808 N N . PHE A 1 105 ? -13.717 -0.730 -14.646 1.00 57.84 105 PHE A N 1
ATOM 809 C CA . PHE A 1 105 ? -14.441 0.415 -15.212 1.00 57.84 105 PHE A CA 1
ATOM 810 C C . PHE A 1 105 ? -15.944 0.142 -15.305 1.00 57.84 105 PHE A C 1
ATOM 812 O O . PHE A 1 105 ? -16.316 -1.026 -15.573 1.00 57.84 105 PHE A O 1
#

Foldseek 3Di:
DDPVVVVVCVPVVVVVVVVVVVVVVVVVVVVVVVVVVVVVVVVVVVVVVVVVLVVLVVPDDPPDLVSVVVSVVVVLVVCVVVVNNVDWDFDADPVRHTSDTPDDD

Organism: NCBI:txid214851

Sequence (105 aa):
MKFSQKVALAIVLPVCLVLSVSGTWSVHRSFVRELEVAAQTHSEAQMQQRYTLEALLAGAEDDSIGTFLSLMQQYEAQEQALGKGRTWFSILGEQGTVLYSTMPF

Secondary structure (DSSP, 8-state):
--HHHHHHHHHHHHHHHHHHHHHHHHHHHHHHHHHHHHHHHHHHHHHHHHHHHHHHHHTS-TT-HHHHHHHHHHHHHHHHHTT-TT---EEE-TTS-EEEE-S--

pLDDT: mean 73.45, std 6.38, range [54.81, 85.0]

Radius of gyration: 27.51 Å; chains: 1; bounding box: 50×31×82 Å